Protein AF-A0A967NVY8-F1 (afdb_monomer_lite)

Foldseek 3Di:
DDPVPDDDDDEDEDDDDDVPDQKDWDFDDDPVDAWTAIDGVVDPDRAFTDGPPDGDYDYDPPDDPDDDDDWDQVPPVDSQWTQDDPPGTDGD

Radius of gyration: 23.3 Å; chains: 1; bounding box: 50×31×56 Å

Secondary structure (DSSP, 8-state):
--TTSS------------TT-S-EEEEEE-SS-EEEEEE-TT-SS--EEEESS-EE----------PPPP-B---SS-TTEEEETTTEEEE-

pLDDT: mean 92.96, std 3.77, range [78.12, 98.12]

Structure (mmCIF, N/CA/C/O backbone):
data_AF-A0A967NVY8-F1
#
_entry.id   AF-A0A967NVY8-F1
#
loop_
_atom_site.group_PDB
_atom_site.id
_atom_site.type_symbol
_atom_site.label_atom_id
_atom_site.label_alt_id
_atom_site.label_comp_id
_atom_site.label_asym_id
_atom_site.label_entity_id
_atom_site.label_seq_id
_atom_site.pdbx_PDB_ins_code
_atom_site.Cartn_x
_atom_site.Cartn_y
_atom_site.Cartn_z
_atom_site.occupancy
_atom_site.B_iso_or_equiv
_atom_site.auth_seq_id
_atom_site.auth_comp_id
_atom_site.auth_asym_id
_atom_site.auth_atom_id
_atom_site.pdbx_PDB_model_num
ATOM 1 N N . MET A 1 1 ? -23.756 -11.122 6.462 1.00 78.12 1 MET A N 1
ATOM 2 C CA . MET A 1 1 ? -24.190 -9.950 7.256 1.00 78.12 1 MET A CA 1
ATOM 3 C C . MET A 1 1 ? -23.693 -10.153 8.677 1.00 78.12 1 MET A C 1
ATOM 5 O O . MET A 1 1 ? -23.619 -11.307 9.083 1.00 78.12 1 MET A O 1
ATOM 9 N N . SER A 1 2 ? -23.293 -9.099 9.392 1.00 92.44 2 SER A N 1
ATOM 10 C CA . SER A 1 2 ? -22.865 -9.232 10.794 1.00 92.44 2 SER A CA 1
ATOM 11 C C . SER A 1 2 ? -24.046 -9.642 11.682 1.00 92.44 2 SER A C 1
ATOM 13 O O . SER A 1 2 ? -25.186 -9.275 11.393 1.00 92.44 2 SER A O 1
ATOM 15 N N . GLU A 1 3 ? -23.791 -10.369 12.771 1.00 94.19 3 GLU A N 1
ATOM 16 C CA . GLU A 1 3 ? -24.849 -10.715 13.736 1.00 94.19 3 GLU A CA 1
ATOM 17 C C . GLU A 1 3 ? -25.406 -9.485 14.462 1.00 94.19 3 GLU A C 1
ATOM 19 O O . GLU A 1 3 ? -26.572 -9.453 14.841 1.00 94.19 3 GLU A O 1
ATOM 24 N N . THR A 1 4 ? -24.582 -8.448 14.625 1.00 94.62 4 THR A N 1
ATOM 25 C CA . THR A 1 4 ? -24.956 -7.200 15.301 1.00 94.62 4 THR A CA 1
ATOM 26 C C . THR A 1 4 ? -25.698 -6.220 14.393 1.00 94.62 4 THR A C 1
ATOM 28 O O . THR A 1 4 ? -26.167 -5.192 14.870 1.00 94.62 4 THR A O 1
ATOM 31 N N . GLY A 1 5 ? -25.778 -6.490 13.086 1.00 94.81 5 GLY A N 1
ATOM 32 C CA . GLY A 1 5 ? -26.3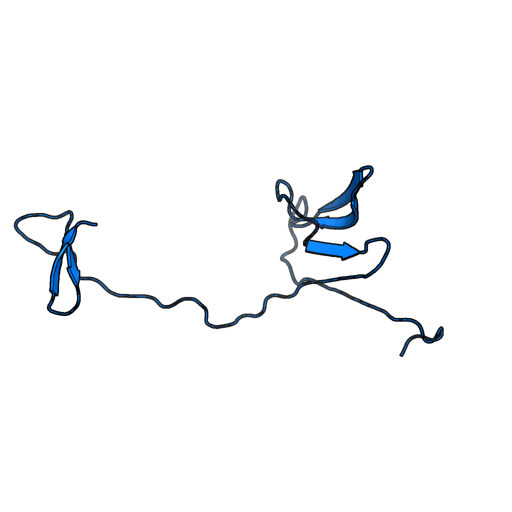13 -5.559 12.088 1.00 94.81 5 GLY A CA 1
ATOM 33 C C . GLY A 1 5 ? -25.375 -4.396 11.728 1.00 94.81 5 GLY A C 1
ATOM 34 O O . GLY A 1 5 ? -25.680 -3.639 10.810 1.00 94.81 5 GLY A O 1
ATOM 35 N N . ASN A 1 6 ? -24.221 -4.269 12.392 1.00 93.38 6 ASN A N 1
ATOM 36 C CA . ASN A 1 6 ? -23.216 -3.242 12.107 1.00 93.38 6 ASN A CA 1
ATOM 37 C C . ASN A 1 6 ? -22.340 -3.599 10.894 1.00 93.38 6 ASN A C 1
ATOM 39 O O . ASN A 1 6 ? -22.269 -4.756 10.471 1.00 93.38 6 ASN A O 1
ATOM 43 N N . ALA A 1 7 ? -21.629 -2.613 10.345 1.00 93.69 7 ALA A N 1
ATOM 44 C CA . ALA A 1 7 ? -20.674 -2.849 9.267 1.00 93.69 7 ALA A CA 1
ATOM 45 C C . ALA A 1 7 ? -19.517 -3.760 9.725 1.00 93.69 7 ALA A C 1
ATOM 47 O O . ALA A 1 7 ? -19.012 -3.635 10.839 1.00 93.69 7 ALA A O 1
ATOM 48 N N . LEU A 1 8 ? -19.092 -4.662 8.839 1.00 94.44 8 LEU A N 1
ATOM 49 C CA . LEU A 1 8 ? -17.879 -5.467 8.978 1.00 94.44 8 LEU A CA 1
ATOM 50 C C . LEU A 1 8 ? -17.015 -5.232 7.743 1.00 94.44 8 LEU A C 1
ATOM 52 O O . LEU A 1 8 ? -17.507 -5.353 6.620 1.00 94.44 8 LEU A O 1
ATOM 56 N N . LEU A 1 9 ? -15.736 -4.941 7.959 1.00 95.31 9 LEU A N 1
ATOM 57 C CA . LEU A 1 9 ? -14.725 -4.870 6.913 1.00 95.31 9 LEU A CA 1
ATOM 58 C C . LEU A 1 9 ? -13.639 -5.901 7.216 1.00 95.31 9 LEU A C 1
ATOM 60 O O . LEU A 1 9 ? -13.092 -5.918 8.315 1.00 95.31 9 LEU A O 1
ATOM 64 N N . ALA A 1 10 ? -13.329 -6.741 6.234 1.00 95.00 10 ALA A N 1
ATOM 65 C CA . ALA A 1 10 ? -12.204 -7.666 6.273 1.00 95.00 10 ALA A CA 1
ATOM 66 C C . ALA A 1 10 ? -11.312 -7.383 5.060 1.00 95.00 10 ALA A C 1
ATOM 68 O O . ALA A 1 10 ? -11.803 -7.356 3.930 1.00 95.00 10 ALA A O 1
ATOM 69 N N . ASN A 1 11 ? -10.021 -7.145 5.293 1.00 94.75 11 ASN A N 1
ATOM 70 C CA . ASN A 1 11 ? -9.045 -6.864 4.245 1.00 94.75 11 ASN A CA 1
ATOM 71 C C . ASN A 1 11 ? -7.834 -7.793 4.394 1.00 94.75 11 ASN A C 1
ATOM 73 O O . ASN A 1 11 ? -7.230 -7.845 5.460 1.00 94.75 11 ASN A O 1
ATOM 77 N N . ASP A 1 12 ? -7.506 -8.509 3.319 1.00 92.25 12 ASP A N 1
ATOM 78 C CA . ASP A 1 12 ? -6.399 -9.466 3.233 1.00 92.25 12 ASP A CA 1
ATOM 79 C C . ASP A 1 12 ? -5.516 -9.105 2.023 1.00 92.25 12 ASP A C 1
ATOM 81 O O . ASP A 1 12 ? -5.782 -9.542 0.900 1.00 92.25 12 ASP A O 1
ATOM 85 N N . PRO A 1 13 ? -4.530 -8.202 2.183 1.00 89.00 13 PRO A N 1
ATOM 86 C CA . PRO A 1 13 ? -3.624 -7.862 1.095 1.00 89.00 13 PRO A CA 1
ATOM 87 C C . PRO A 1 13 ? -2.658 -9.025 0.822 1.00 8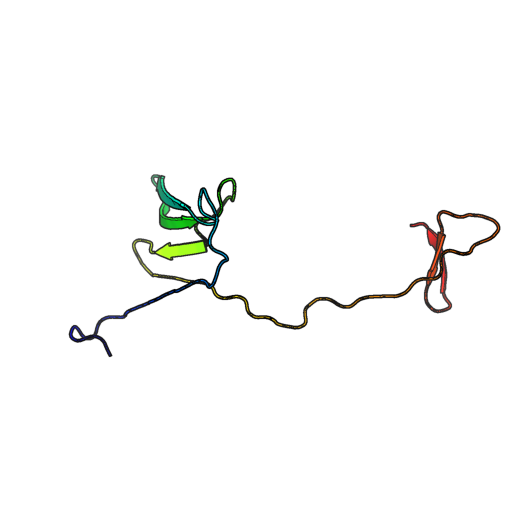9.00 13 PRO A C 1
ATOM 89 O O . PRO A 1 13 ? -1.781 -9.329 1.629 1.00 89.00 13 PRO A O 1
ATOM 92 N N . HIS A 1 14 ? -2.786 -9.645 -0.355 1.00 92.06 14 HIS A N 1
ATOM 93 C CA . HIS A 1 14 ? -1.964 -10.782 -0.782 1.00 92.06 14 HIS A CA 1
ATOM 94 C C . HIS A 1 14 ? -0.523 -10.359 -1.108 1.00 92.06 14 HIS A C 1
ATOM 96 O O . HIS A 1 14 ? -0.173 -10.096 -2.262 1.00 92.06 14 HIS A O 1
ATOM 102 N N . LEU A 1 15 ? 0.321 -10.295 -0.083 1.00 90.38 15 LEU A N 1
ATOM 103 C CA . LEU A 1 15 ? 1.729 -9.935 -0.201 1.00 90.38 15 LEU A CA 1
ATOM 104 C C . LEU A 1 15 ? 2.638 -11.158 0.007 1.00 90.38 15 LEU A C 1
ATOM 106 O O . LEU A 1 15 ? 2.290 -12.062 0.770 1.00 90.38 15 LEU A O 1
ATOM 110 N N . PRO A 1 16 ? 3.814 -11.210 -0.647 1.00 90.38 16 PRO A N 1
ATOM 111 C CA . PRO A 1 16 ? 4.784 -12.273 -0.414 1.00 90.38 16 PRO A CA 1
ATOM 112 C C . PRO A 1 16 ? 5.220 -12.345 1.051 1.00 90.38 16 PRO A C 1
ATOM 114 O O . PRO A 1 16 ? 5.469 -11.322 1.689 1.00 90.38 16 PRO A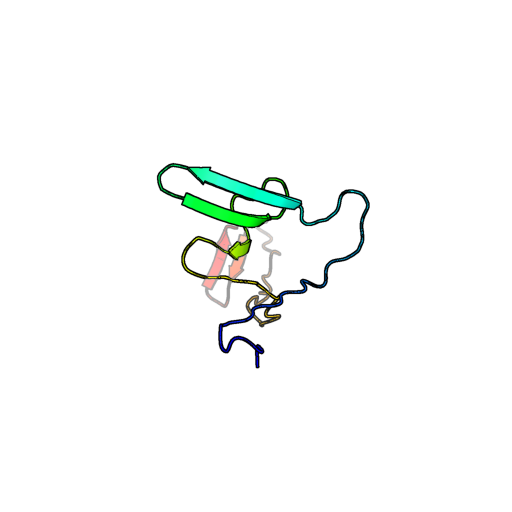 O 1
ATOM 117 N N . LEU A 1 17 ? 5.388 -13.563 1.563 1.00 90.44 17 LEU A N 1
ATOM 118 C CA . LEU A 1 17 ? 5.939 -13.778 2.895 1.00 90.44 17 LEU A CA 1
ATOM 119 C C . LEU A 1 17 ? 7.456 -13.546 2.886 1.00 90.44 17 LEU A C 1
ATOM 121 O O . LEU A 1 17 ? 8.187 -14.202 2.142 1.00 90.44 17 LEU A O 1
ATOM 125 N N . ASN A 1 18 ? 7.937 -12.643 3.738 1.00 90.00 18 ASN A N 1
ATOM 126 C CA . ASN A 1 18 ? 9.355 -12.327 3.895 1.00 90.00 18 ASN A CA 1
ATOM 127 C C . ASN A 1 18 ? 9.749 -12.164 5.375 1.00 90.00 18 ASN A C 1
ATOM 129 O O . ASN A 1 18 ? 8.916 -11.906 6.245 1.00 90.00 18 ASN A O 1
ATOM 133 N N . VAL A 1 19 ? 11.048 -12.285 5.667 1.00 91.44 19 VAL A N 1
ATOM 134 C CA . VAL A 1 19 ? 11.585 -11.970 6.999 1.00 91.44 19 VAL A CA 1
ATOM 135 C C . VAL A 1 19 ? 11.522 -10.457 7.208 1.00 91.44 19 VAL A C 1
ATOM 137 O O . VAL A 1 19 ? 12.031 -9.698 6.387 1.00 91.44 19 VAL A O 1
ATOM 140 N N . GLY A 1 20 ? 10.891 -10.033 8.303 1.00 87.12 20 GLY A N 1
ATOM 141 C CA . GLY A 1 20 ? 10.669 -8.623 8.635 1.00 87.12 20 GLY A CA 1
ATOM 142 C C . GLY A 1 20 ? 9.304 -8.074 8.211 1.00 87.12 20 GLY A C 1
ATOM 143 O O . GLY A 1 20 ? 8.930 -7.014 8.702 1.00 87.12 20 GLY A O 1
ATOM 144 N N . GLY A 1 21 ? 8.543 -8.797 7.380 1.00 89.06 21 GLY A N 1
ATOM 145 C CA . GLY A 1 21 ? 7.230 -8.366 6.893 1.00 89.06 21 GLY A CA 1
ATOM 146 C C . GLY A 1 21 ? 7.303 -7.175 5.928 1.00 89.06 21 GLY A C 1
ATOM 147 O O . GLY A 1 21 ? 8.189 -6.328 6.011 1.00 89.06 21 GLY A O 1
ATOM 148 N N . ILE A 1 22 ? 6.363 -7.093 4.986 1.00 92.06 22 ILE A N 1
ATOM 149 C CA . ILE A 1 22 ? 6.217 -5.914 4.106 1.00 92.06 22 ILE A CA 1
ATOM 150 C C . ILE A 1 22 ? 5.411 -4.808 4.802 1.00 92.06 22 ILE A C 1
ATOM 152 O O . ILE A 1 22 ? 5.603 -3.626 4.521 1.00 92.06 22 ILE A O 1
ATOM 156 N N . VAL A 1 23 ? 4.510 -5.191 5.710 1.00 92.75 23 VAL A N 1
ATOM 157 C CA . VAL A 1 23 ? 3.537 -4.303 6.353 1.00 92.75 23 VAL A CA 1
ATOM 158 C C . VAL A 1 23 ? 3.669 -4.390 7.862 1.00 92.75 23 VAL A C 1
ATOM 160 O O . VAL A 1 23 ? 3.790 -5.487 8.408 1.00 92.75 23 VAL A O 1
ATOM 163 N N . TRP A 1 24 ? 3.679 -3.240 8.529 1.00 93.19 24 TRP A N 1
ATOM 164 C CA . TRP A 1 24 ? 3.808 -3.125 9.979 1.00 93.19 24 TRP A CA 1
ATOM 165 C C . TRP A 1 24 ? 2.572 -2.451 10.554 1.00 93.19 24 TRP A C 1
ATOM 167 O O . TRP A 1 24 ? 2.034 -1.516 9.956 1.00 93.19 24 TRP A O 1
ATOM 177 N N . GLU A 1 25 ? 2.143 -2.919 11.721 1.00 95.00 25 GLU A N 1
ATOM 178 C CA . GLU A 1 25 ? 1.079 -2.272 12.477 1.00 95.00 25 GLU A CA 1
ATOM 179 C C . GLU A 1 25 ? 1.579 -0.942 13.050 1.00 95.00 25 GLU A C 1
ATOM 181 O O . GLU A 1 25 ? 2.694 -0.840 13.568 1.00 95.00 25 GLU A O 1
ATOM 186 N N . CYS A 1 26 ? 0.758 0.094 12.928 1.00 95.75 26 CYS A N 1
ATOM 187 C CA . CYS A 1 26 ? 1.052 1.426 13.419 1.00 95.75 26 CYS A CA 1
ATOM 188 C C . CYS A 1 26 ? -0.227 2.091 13.932 1.00 95.75 26 CYS A C 1
ATOM 190 O O . CYS A 1 26 ? -1.314 1.903 13.384 1.00 95.75 26 CYS A O 1
ATOM 192 N N . HIS A 1 27 ? -0.072 2.912 14.968 1.00 96.81 27 HIS A N 1
ATOM 193 C CA . HIS A 1 27 ? -1.110 3.792 15.485 1.00 96.81 27 HIS A CA 1
ATOM 194 C C . HIS A 1 27 ? -0.563 5.215 15.530 1.00 96.81 27 HIS A C 1
ATOM 196 O O . HIS A 1 27 ? 0.388 5.505 16.256 1.00 96.81 27 HIS A O 1
ATOM 202 N N . ILE A 1 28 ? -1.165 6.098 14.738 1.00 95.44 28 ILE A N 1
ATOM 203 C CA . ILE A 1 28 ? -0.869 7.526 14.739 1.00 95.44 28 ILE A CA 1
ATOM 204 C C . ILE A 1 28 ? -1.956 8.214 15.557 1.00 95.44 28 ILE A C 1
ATOM 206 O O . ILE A 1 28 ? -3.135 8.166 15.201 1.00 95.44 28 ILE A O 1
ATOM 210 N N . ASN A 1 29 ? -1.540 8.843 16.655 1.00 96.94 29 ASN A N 1
ATOM 211 C CA . ASN A 1 29 ? -2.419 9.574 17.555 1.00 96.94 29 ASN A CA 1
ATOM 212 C C . ASN A 1 29 ? -1.869 10.985 17.793 1.00 96.94 29 ASN A C 1
ATOM 214 O O . ASN A 1 29 ? -0.817 11.167 18.408 1.00 96.94 29 ASN A O 1
ATOM 218 N N . THR A 1 30 ? -2.584 11.976 17.274 1.00 96.38 30 THR A N 1
ATOM 219 C CA . THR A 1 30 ? -2.356 13.406 17.495 1.00 96.38 30 THR A CA 1
ATOM 220 C C . 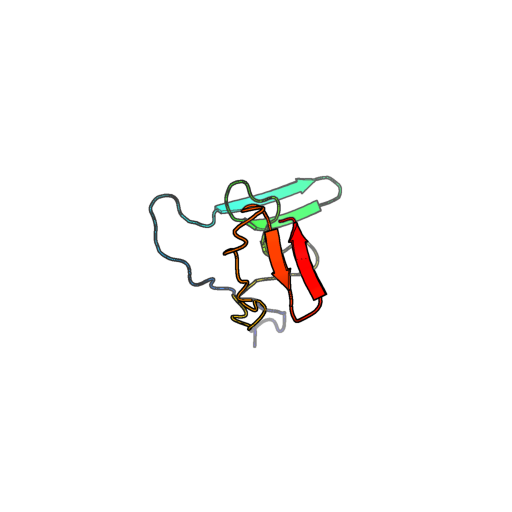THR A 1 30 ? -3.686 14.062 17.884 1.00 96.38 30 THR A C 1
ATOM 222 O O . THR A 1 30 ? -4.734 13.432 17.734 1.00 96.38 30 THR A O 1
ATOM 225 N N . PRO A 1 31 ? -3.700 15.331 18.336 1.00 97.38 31 PRO A N 1
ATOM 226 C CA . PRO A 1 31 ? -4.955 16.040 18.602 1.00 97.38 31 PRO A CA 1
ATOM 227 C C . PRO A 1 31 ? -5.936 16.066 17.417 1.00 97.38 31 PRO A C 1
ATOM 229 O O . PRO A 1 31 ? -7.141 16.148 17.637 1.00 97.38 31 PRO A O 1
ATOM 232 N N . ASP A 1 32 ? -5.425 15.968 16.186 1.00 96.12 32 ASP A N 1
ATOM 233 C CA . ASP A 1 32 ? -6.217 16.054 14.955 1.00 96.12 32 ASP A CA 1
ATOM 234 C C . ASP A 1 32 ? -6.438 14.690 14.276 1.00 96.12 32 ASP A C 1
ATOM 236 O O . ASP A 1 32 ? -7.294 14.569 13.398 1.00 96.12 32 ASP A O 1
ATOM 240 N N . VAL A 1 33 ? -5.655 13.660 14.627 1.00 95.56 33 VAL A N 1
ATOM 241 C CA . VAL A 1 33 ? -5.603 12.387 13.892 1.00 95.56 33 VAL A CA 1
ATOM 242 C C . VAL A 1 33 ? -5.615 11.190 14.841 1.00 95.56 33 VAL A C 1
ATOM 244 O O . VAL A 1 33 ? -4.654 10.946 15.562 1.00 95.56 33 VAL A O 1
ATOM 247 N N . ASN A 1 34 ? -6.732 10.464 14.789 1.00 97.81 34 ASN A N 1
ATOM 248 C CA . ASN A 1 34 ? -7.076 9.169 15.383 1.00 97.81 34 ASN A CA 1
ATOM 249 C C . ASN A 1 34 ? -6.963 7.928 14.470 1.00 97.81 34 ASN A C 1
ATOM 251 O O . ASN A 1 34 ? -8.026 7.507 14.031 1.00 97.81 34 ASN A O 1
ATOM 255 N N . VAL A 1 35 ? -5.809 7.351 14.094 1.00 97.94 35 VAL A N 1
ATOM 256 C CA . VAL A 1 35 ? -5.808 6.247 13.088 1.00 97.94 35 VAL A CA 1
ATOM 257 C C . VAL A 1 35 ? -4.878 5.079 13.412 1.00 97.94 35 VAL A C 1
ATOM 259 O O . VAL A 1 35 ? -3.684 5.267 13.636 1.00 97.94 35 VAL A O 1
ATOM 262 N N . ALA A 1 36 ? -5.420 3.860 13.373 1.00 97.75 36 ALA A N 1
ATOM 263 C CA . ALA A 1 36 ? -4.689 2.615 13.597 1.00 97.75 36 ALA A CA 1
ATOM 264 C C . ALA A 1 36 ? -4.891 1.635 12.434 1.00 97.75 36 ALA A C 1
ATOM 266 O O . ALA A 1 36 ? -5.955 1.586 11.813 1.00 97.75 36 ALA A O 1
ATOM 267 N N . GLY A 1 37 ? -3.856 0.860 12.123 1.00 97.50 37 GLY A N 1
ATOM 268 C CA . GLY A 1 37 ? -3.876 -0.101 11.027 1.00 97.50 37 GLY A CA 1
ATOM 269 C C . GLY A 1 37 ? -2.475 -0.510 10.603 1.00 97.50 37 GLY A C 1
ATOM 270 O O . GLY A 1 37 ? -1.561 -0.555 11.420 1.00 97.50 37 GLY A O 1
ATOM 271 N N . VAL A 1 38 ? -2.298 -0.793 9.314 1.00 96.06 38 VAL A N 1
ATOM 272 C CA . VAL A 1 38 ? -1.022 -1.224 8.738 1.00 96.06 38 VAL A CA 1
ATOM 273 C C . VAL A 1 38 ? -0.470 -0.230 7.719 1.00 96.06 38 VAL A C 1
ATOM 275 O O . VAL A 1 38 ? -1.205 0.431 6.980 1.00 96.06 38 VAL A O 1
ATOM 278 N N . MET A 1 39 ? 0.856 -0.147 7.667 1.00 94.88 39 MET A N 1
ATOM 279 C CA . MET A 1 39 ? 1.603 0.695 6.736 1.00 94.88 39 MET A CA 1
ATOM 280 C C . MET A 1 39 ? 2.842 -0.027 6.199 1.00 94.88 39 MET A C 1
ATOM 282 O O . MET A 1 39 ? 3.326 -0.985 6.800 1.00 94.88 39 MET A O 1
ATOM 286 N N . VAL A 1 40 ? 3.387 0.456 5.081 1.00 93.38 40 VAL A N 1
ATOM 287 C CA . VAL A 1 40 ? 4.732 0.059 4.641 1.00 93.38 40 VAL A CA 1
ATOM 288 C C . VAL A 1 40 ? 5.748 0.846 5.477 1.00 93.38 40 VAL A C 1
ATOM 290 O O . VAL A 1 40 ? 5.595 2.066 5.588 1.00 93.38 40 VAL A O 1
ATOM 293 N N . PRO A 1 41 ? 6.776 0.206 6.063 1.00 91.00 41 PRO A N 1
ATOM 294 C CA . PRO A 1 41 ? 7.800 0.901 6.840 1.00 91.00 41 PRO A CA 1
ATOM 295 C C . PRO A 1 41 ? 8.420 2.076 6.071 1.00 91.00 41 PRO A C 1
ATOM 297 O O . PRO A 1 41 ? 8.814 1.934 4.916 1.00 91.00 41 PRO A O 1
ATOM 300 N N . GLY A 1 42 ? 8.491 3.249 6.707 1.00 89.25 42 GLY A N 1
ATOM 301 C CA . GLY A 1 42 ? 8.973 4.490 6.081 1.00 89.25 42 GLY A CA 1
ATOM 302 C C . GLY A 1 42 ? 7.958 5.194 5.170 1.00 89.25 42 GLY A C 1
ATOM 303 O O . GLY A 1 42 ? 8.216 6.311 4.724 1.00 89.25 42 GLY A O 1
ATOM 304 N N . GLY A 1 43 ? 6.800 4.580 4.912 1.00 89.50 43 GLY A N 1
ATOM 305 C CA . GLY A 1 43 ? 5.681 5.222 4.232 1.00 89.50 43 GLY A CA 1
ATOM 306 C C . GLY A 1 43 ? 5.027 6.307 5.102 1.00 89.50 43 GLY A C 1
ATOM 307 O O . GLY A 1 43 ? 5.161 6.282 6.321 1.00 89.50 43 GLY A O 1
ATOM 308 N N . PRO A 1 44 ? 4.304 7.269 4.511 1.00 89.00 44 PRO A N 1
ATOM 309 C CA . PRO A 1 44 ? 3.691 8.354 5.278 1.00 89.00 44 PRO A CA 1
ATOM 310 C C . PRO A 1 44 ? 2.282 8.038 5.811 1.00 89.00 44 PRO A C 1
ATOM 312 O O . PRO A 1 44 ? 1.722 8.854 6.537 1.00 89.00 44 PRO A O 1
ATOM 315 N N . VAL A 1 45 ? 1.667 6.913 5.414 1.00 92.50 45 VAL A N 1
ATOM 316 C CA . VAL A 1 45 ? 0.220 6.684 5.580 1.00 92.50 45 VAL A CA 1
ATOM 317 C C . VAL A 1 45 ? -0.096 5.243 5.993 1.00 92.50 45 VAL A C 1
ATOM 319 O O . VAL A 1 45 ? 0.463 4.292 5.443 1.00 92.50 45 VAL A O 1
ATOM 322 N N . ILE A 1 46 ? -1.052 5.095 6.917 1.00 96.94 46 ILE A N 1
ATOM 323 C CA . ILE A 1 46 ? -1.770 3.838 7.172 1.00 96.94 46 ILE A CA 1
ATOM 324 C C . ILE A 1 46 ? -2.714 3.602 5.995 1.00 96.94 46 ILE A C 1
ATOM 326 O O . ILE A 1 46 ? -3.667 4.356 5.814 1.00 96.94 46 ILE A O 1
ATOM 330 N N . PHE A 1 47 ? -2.433 2.595 5.167 1.00 95.19 47 PHE A N 1
ATOM 331 C CA . PHE A 1 47 ? -3.184 2.359 3.927 1.00 95.19 47 PHE A CA 1
ATOM 332 C C . PHE A 1 47 ? -4.374 1.407 4.117 1.00 95.19 47 PHE A C 1
ATOM 334 O O . PHE A 1 47 ? -5.276 1.378 3.286 1.00 95.19 47 PHE A O 1
ATOM 341 N N . SER A 1 48 ? -4.392 0.627 5.196 1.00 97.38 48 SER A N 1
ATOM 342 C CA . SER A 1 48 ? -5.511 -0.234 5.583 1.00 97.38 48 SER A CA 1
ATOM 343 C C . SER A 1 48 ? -5.651 -0.195 7.099 1.00 97.38 48 SER A C 1
ATOM 345 O O . SER A 1 48 ? -4.656 -0.345 7.807 1.00 97.38 48 SER A O 1
ATOM 347 N N . GLY A 1 49 ? -6.852 0.074 7.606 1.00 97.62 49 GLY A N 1
ATOM 348 C CA . GLY A 1 49 ? -7.074 0.356 9.019 1.00 97.62 49 GLY A CA 1
ATOM 349 C C . GLY A 1 49 ? -8.424 1.003 9.295 1.00 97.62 49 GLY A C 1
ATOM 350 O O . GLY A 1 49 ? -9.388 0.837 8.547 1.00 97.62 49 GLY A O 1
ATOM 351 N N . HIS A 1 50 ? -8.497 1.746 10.391 1.00 98.12 50 HIS A N 1
ATOM 352 C CA . HIS A 1 50 ? -9.682 2.503 10.764 1.00 98.12 50 HIS A CA 1
ATOM 353 C C . HIS A 1 50 ? -9.323 3.739 11.589 1.00 98.12 50 HIS A C 1
ATOM 355 O O . HIS A 1 50 ? -8.242 3.845 12.171 1.00 98.12 50 HIS A O 1
ATOM 361 N N . ASN A 1 51 ? -10.266 4.670 11.643 1.00 97.62 51 ASN A N 1
ATOM 362 C CA . ASN A 1 51 ? -10.269 5.777 12.590 1.00 97.62 51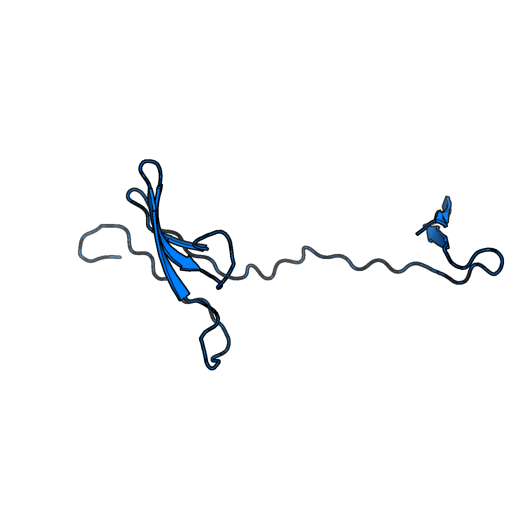 ASN A CA 1
ATOM 363 C C . ASN A 1 51 ? -11.558 5.744 13.422 1.00 97.62 51 ASN A C 1
ATOM 365 O O . ASN A 1 51 ? -12.285 4.748 13.415 1.00 97.62 51 ASN A O 1
ATOM 369 N N . ASP A 1 52 ? -11.844 6.835 14.129 1.00 97.06 52 ASP A N 1
ATOM 370 C CA . ASP A 1 52 ? -13.032 6.971 14.979 1.00 97.06 52 ASP A CA 1
ATOM 371 C C . ASP A 1 52 ? -14.368 6.930 14.204 1.00 97.06 52 ASP A C 1
ATOM 373 O O . ASP A 1 52 ? -15.428 6.784 14.809 1.00 97.06 52 ASP A O 1
ATOM 377 N N . TYR A 1 53 ? -14.337 7.049 12.871 1.00 96.00 53 TYR A N 1
ATOM 378 C CA . TYR A 1 53 ? -15.522 7.239 12.031 1.00 96.00 53 TYR A CA 1
ATOM 379 C C . TYR A 1 53 ? -15.733 6.138 10.983 1.00 96.00 53 TYR A C 1
ATOM 381 O O . TYR A 1 53 ? -16.877 5.813 10.667 1.00 96.00 53 TYR A O 1
ATOM 389 N N . PHE A 1 54 ? -14.665 5.577 10.408 1.00 96.94 54 PHE A N 1
ATOM 390 C CA . PHE A 1 54 ? -14.759 4.565 9.353 1.00 96.94 54 PHE A CA 1
ATOM 391 C C . PHE A 1 54 ? -13.548 3.630 9.317 1.00 96.94 54 PHE A C 1
ATOM 393 O O . PHE A 1 54 ? -12.457 3.959 9.784 1.00 96.94 54 PHE A O 1
ATOM 400 N N . ALA A 1 55 ? -13.753 2.467 8.699 1.00 97.81 55 ALA A N 1
ATOM 401 C CA . ALA A 1 55 ? -12.703 1.518 8.357 1.00 97.81 55 ALA A CA 1
ATOM 402 C C . ALA A 1 55 ? -12.485 1.500 6.840 1.00 97.81 55 ALA A C 1
ATOM 404 O O . ALA A 1 55 ? -13.419 1.717 6.064 1.00 97.81 55 ALA A O 1
ATOM 405 N N . PHE A 1 56 ? -11.254 1.241 6.417 1.00 97.69 56 PHE A N 1
ATOM 406 C CA . PHE A 1 56 ? -10.851 1.221 5.018 1.00 97.69 56 PHE A CA 1
ATOM 407 C C . PHE A 1 56 ? -9.775 0.162 4.789 1.00 97.69 56 PHE A C 1
ATOM 409 O O . PHE A 1 56 ? -9.009 -0.191 5.681 1.00 97.69 56 PHE A O 1
ATOM 416 N N . GLY A 1 57 ? -9.728 -0.354 3.569 1.00 95.94 57 GLY A N 1
ATOM 417 C CA . GLY A 1 57 ? -8.749 -1.339 3.143 1.00 95.94 57 GLY A CA 1
ATOM 418 C C . GLY A 1 57 ? -8.503 -1.201 1.653 1.00 95.94 57 GLY A C 1
ATOM 419 O O . GLY A 1 57 ? -9.322 -0.628 0.932 1.00 95.94 57 GLY A O 1
ATOM 420 N N . VAL A 1 58 ? -7.371 -1.717 1.193 1.00 94.62 58 VAL A N 1
ATOM 421 C CA . VAL A 1 58 ? -6.959 -1.610 -0.209 1.00 94.62 58 VAL A CA 1
ATOM 422 C C . VAL A 1 58 ? -6.699 -2.985 -0.796 1.00 94.62 58 VAL A C 1
ATOM 424 O O . VAL A 1 58 ? -6.332 -3.932 -0.100 1.00 94.62 58 VAL A O 1
ATOM 427 N N . THR A 1 59 ? -6.885 -3.076 -2.105 1.00 93.50 59 THR A N 1
ATOM 428 C CA . THR A 1 59 ? -6.412 -4.179 -2.933 1.00 93.50 59 THR A CA 1
ATOM 429 C C . THR A 1 59 ? -5.830 -3.597 -4.210 1.00 93.50 59 THR A C 1
ATOM 431 O O . THR A 1 59 ? -6.158 -2.470 -4.591 1.00 93.50 59 THR A O 1
ATOM 434 N N . ASN A 1 60 ? -4.951 -4.344 -4.867 1.00 92.25 60 ASN A N 1
ATOM 435 C CA . ASN A 1 60 ? -4.399 -3.891 -6.128 1.00 92.25 60 ASN A CA 1
ATOM 436 C C . ASN A 1 60 ? -5.483 -3.955 -7.214 1.00 92.25 60 ASN A C 1
ATOM 438 O O . ASN A 1 60 ? -6.082 -5.006 -7.437 1.00 92.25 60 ASN A O 1
ATOM 442 N N . PHE A 1 61 ? -5.730 -2.827 -7.880 1.00 93.19 61 PHE A N 1
ATOM 443 C CA . PHE A 1 61 ? -6.782 -2.719 -8.890 1.00 93.19 61 PHE A CA 1
ATOM 444 C C . PHE A 1 61 ? -6.411 -3.432 -10.199 1.00 93.19 61 PHE A C 1
ATOM 446 O O . PHE A 1 61 ? -7.301 -3.840 -10.937 1.00 93.19 61 PHE A O 1
ATOM 453 N N . MET A 1 62 ? -5.109 -3.615 -10.469 1.00 94.31 62 MET A N 1
ATOM 454 C CA . MET A 1 62 ? -4.5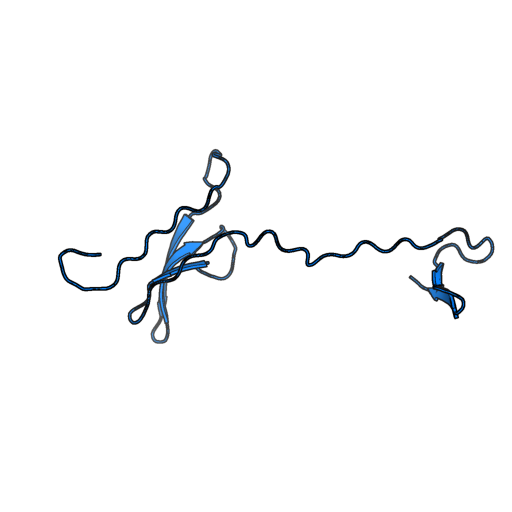88 -4.241 -11.697 1.00 94.31 62 MET A CA 1
ATOM 455 C C . MET A 1 62 ? -5.116 -3.600 -12.990 1.00 94.31 62 MET A C 1
ATOM 457 O O . MET A 1 62 ? -5.191 -4.254 -14.028 1.00 94.31 62 MET A O 1
ATOM 461 N N . ALA A 1 63 ? -5.506 -2.327 -12.927 1.00 96.31 63 ALA A N 1
ATOM 462 C CA . ALA A 1 63 ? -5.949 -1.607 -14.104 1.00 96.31 63 ALA A CA 1
ATOM 463 C C . ALA A 1 63 ? -4.775 -1.256 -15.011 1.00 96.31 63 ALA A C 1
ATOM 465 O O . ALA A 1 63 ? -3.659 -1.003 -14.549 1.00 96.31 63 ALA A O 1
ATOM 466 N N . ASP A 1 64 ? -5.081 -1.190 -16.300 1.00 96.06 64 ASP A N 1
ATOM 467 C CA . ASP A 1 64 ? -4.189 -0.633 -17.297 1.00 96.06 64 ASP A CA 1
ATOM 468 C C . ASP A 1 64 ? -4.154 0.893 -17.137 1.00 96.06 64 ASP A C 1
ATOM 470 O O . ASP A 1 64 ? -5.107 1.598 -17.472 1.00 96.06 64 ASP A O 1
ATOM 474 N N . ILE A 1 65 ? -3.093 1.378 -16.493 1.00 95.88 65 ILE A N 1
ATOM 475 C CA . ILE A 1 65 ? -2.852 2.802 -16.215 1.00 95.88 65 ILE A CA 1
ATOM 476 C C . ILE A 1 65 ? -1.491 3.264 -16.749 1.00 95.88 65 ILE A C 1
ATOM 478 O O . ILE A 1 65 ? -1.047 4.365 -16.423 1.00 95.88 65 ILE A O 1
ATOM 482 N N . LEU A 1 66 ? -0.795 2.404 -17.498 1.00 96.06 66 LEU A N 1
ATOM 483 C CA . LEU A 1 66 ? 0.563 2.644 -17.965 1.00 96.06 66 LEU A CA 1
ATOM 484 C C . LEU A 1 66 ? 0.684 2.237 -19.428 1.00 96.06 66 LEU A C 1
ATOM 486 O O . LEU A 1 66 ? 0.739 1.055 -19.752 1.00 96.06 66 LEU A O 1
ATOM 490 N N . ASP A 1 67 ? 0.844 3.242 -20.282 1.00 94.88 67 ASP A N 1
ATOM 491 C CA . ASP A 1 67 ? 1.191 3.056 -21.684 1.00 94.88 67 ASP A CA 1
ATOM 492 C C . ASP A 1 67 ? 2.709 3.135 -21.875 1.00 94.88 67 ASP A C 1
ATOM 494 O O . ASP A 1 67 ? 3.388 4.012 -21.329 1.00 94.88 67 ASP A O 1
ATOM 498 N N . LEU A 1 68 ? 3.252 2.237 -22.694 1.00 92.44 68 LEU A N 1
ATOM 499 C CA . LEU A 1 68 ? 4.642 2.299 -23.135 1.00 92.44 68 LEU A CA 1
ATOM 500 C C . LEU A 1 68 ? 4.717 2.953 -24.512 1.00 92.44 68 LEU A C 1
ATOM 502 O O . LEU A 1 68 ? 4.112 2.480 -25.472 1.00 92.44 68 LEU A O 1
ATOM 506 N N . TYR A 1 69 ? 5.525 4.004 -24.611 1.00 88.19 69 TYR A N 1
ATOM 507 C CA . TYR A 1 69 ? 5.815 4.687 -25.866 1.00 88.19 69 TYR A CA 1
ATOM 508 C C . TYR A 1 69 ? 7.207 4.299 -26.357 1.00 88.19 69 TYR A C 1
ATOM 510 O O . TYR A 1 69 ? 8.163 4.233 -25.582 1.00 88.19 69 TYR A O 1
ATOM 518 N N . TYR A 1 70 ? 7.321 4.048 -27.657 1.00 88.12 70 TYR A N 1
ATOM 519 C CA . TYR A 1 70 ? 8.596 3.809 -28.320 1.00 88.12 70 TYR A CA 1
ATOM 520 C C . TYR A 1 70 ? 9.063 5.092 -29.009 1.00 88.12 70 TYR A C 1
ATOM 522 O O . TYR A 1 70 ? 8.328 5.667 -29.810 1.00 88.12 70 TYR A O 1
ATOM 530 N N . TYR A 1 71 ? 10.299 5.502 -28.724 1.00 89.38 71 TYR A N 1
ATOM 531 C CA . TYR A 1 71 ? 10.950 6.641 -29.365 1.00 89.38 71 TYR A CA 1
ATOM 532 C C . TYR A 1 71 ? 12.259 6.210 -30.025 1.00 89.38 71 TYR A C 1
ATOM 534 O O . TYR A 1 71 ? 12.961 5.324 -29.533 1.00 89.38 71 TYR A O 1
ATOM 542 N N . VAL A 1 72 ? 12.593 6.858 -31.141 1.00 89.81 72 VAL A N 1
ATOM 543 C CA . VAL A 1 72 ? 13.849 6.635 -31.866 1.00 89.81 72 VAL A CA 1
ATOM 544 C C . VAL A 1 72 ? 14.912 7.597 -31.329 1.00 89.81 72 VAL A C 1
ATOM 546 O O . VAL A 1 72 ? 14.664 8.797 -31.288 1.00 89.81 72 VAL A O 1
ATOM 549 N N . PHE A 1 73 ? 16.086 7.088 -30.944 1.00 91.06 73 PHE A N 1
ATOM 550 C CA . PHE A 1 73 ? 17.199 7.852 -30.344 1.00 91.06 73 PHE A CA 1
ATOM 551 C C . PHE A 1 73 ? 18.473 7.857 -31.217 1.00 91.06 73 PHE A C 1
ATOM 553 O O . PHE A 1 73 ? 19.583 8.020 -30.717 1.00 91.06 73 PHE A O 1
ATOM 560 N N . ASP A 1 74 ? 18.348 7.634 -32.525 1.00 87.50 74 ASP A N 1
ATOM 561 C CA . ASP A 1 74 ? 19.480 7.424 -33.441 1.00 87.50 74 ASP A CA 1
ATOM 562 C C . ASP A 1 74 ? 19.956 8.697 -34.162 1.00 87.50 74 ASP A C 1
ATOM 564 O O . ASP A 1 74 ? 20.590 8.612 -35.215 1.00 87.50 74 ASP A O 1
ATOM 568 N N . ASN A 1 75 ? 19.695 9.883 -33.596 1.00 87.88 75 ASN A N 1
ATOM 569 C CA . ASN A 1 75 ? 20.120 11.141 -34.201 1.00 87.88 75 ASN A CA 1
ATOM 570 C C . ASN A 1 75 ? 21.655 11.181 -34.359 1.00 87.88 75 ASN A C 1
ATOM 572 O O . ASN A 1 75 ? 22.376 11.264 -33.359 1.00 87.88 75 ASN A O 1
ATOM 576 N N . PRO A 1 76 ? 22.174 11.200 -35.602 1.00 86.38 76 PRO A N 1
ATOM 577 C CA . PRO A 1 76 ? 23.610 11.122 -35.854 1.00 86.38 76 PRO A CA 1
ATOM 578 C C . PRO A 1 76 ? 24.356 12.421 -35.512 1.00 86.38 76 PRO A C 1
ATOM 580 O O . PRO A 1 76 ? 25.584 12.426 -35.467 1.00 86.38 76 PRO A O 1
ATOM 583 N N . VAL A 1 77 ? 23.635 13.526 -35.299 1.00 92.12 77 VAL A N 1
ATOM 584 C CA . VAL A 1 77 ? 24.190 14.854 -34.997 1.00 92.12 77 VAL A CA 1
ATOM 585 C C . VAL A 1 77 ? 24.137 15.155 -33.501 1.00 92.12 77 VAL A C 1
ATOM 587 O O . VAL A 1 77 ? 25.041 15.804 -32.978 1.00 92.12 77 VAL A O 1
ATOM 590 N N . ASN A 1 78 ? 23.095 14.695 -32.805 1.00 90.94 78 ASN A N 1
ATOM 591 C CA . ASN A 1 78 ? 22.926 14.951 -31.380 1.00 90.94 78 ASN A CA 1
ATOM 592 C C . ASN A 1 78 ? 22.273 13.760 -30.648 1.00 90.94 78 ASN A C 1
ATOM 594 O O . ASN A 1 78 ? 21.049 13.629 -30.684 1.00 90.94 78 ASN A O 1
ATOM 598 N N . PRO A 1 79 ? 23.053 12.933 -29.925 1.00 89.81 79 PRO A N 1
ATOM 599 C CA . PRO A 1 79 ? 22.560 11.713 -29.281 1.00 89.81 79 PRO A CA 1
ATOM 600 C C . PRO A 1 79 ? 21.661 11.963 -28.059 1.00 89.81 79 PRO A C 1
ATOM 602 O O . PRO A 1 79 ? 21.136 11.012 -27.490 1.00 89.81 79 PRO A O 1
ATOM 605 N N . THR A 1 80 ? 21.468 13.216 -27.630 1.00 93.00 80 THR A N 1
ATOM 606 C CA . THR A 1 80 ? 20.542 13.570 -26.539 1.00 93.00 80 THR A CA 1
ATOM 607 C C . THR A 1 80 ? 19.175 14.008 -27.066 1.00 93.00 80 THR A C 1
ATOM 609 O O . THR A 1 80 ? 18.513 14.848 -26.453 1.00 93.00 80 THR A O 1
ATOM 612 N N . GLN A 1 81 ? 18.778 13.510 -28.238 1.00 94.12 81 GLN A N 1
ATOM 613 C CA . GLN A 1 81 ? 17.487 13.800 -28.848 1.00 94.12 81 GLN A CA 1
ATOM 614 C C . GLN A 1 81 ? 16.752 12.516 -29.219 1.00 94.12 81 GLN A C 1
ATOM 616 O O . GLN A 1 81 ? 17.371 11.509 -29.559 1.00 94.12 81 GLN A O 1
ATOM 621 N N . TYR A 1 82 ? 15.427 12.592 -29.203 1.00 94.25 82 TYR A N 1
ATOM 622 C CA . TYR A 1 82 ? 14.545 11.548 -29.697 1.00 94.25 82 TYR A CA 1
ATOM 623 C C . TYR A 1 82 ? 13.624 12.081 -30.797 1.00 94.25 82 TYR A C 1
ATOM 625 O O . TYR A 1 82 ? 13.318 13.275 -30.843 1.00 94.25 82 TYR A O 1
ATOM 633 N N . TRP A 1 83 ? 13.202 11.211 -31.712 1.00 91.75 83 TRP A N 1
ATOM 634 C CA . TRP A 1 83 ? 12.228 11.563 -32.742 1.00 91.75 83 TRP A CA 1
ATOM 635 C C . TRP A 1 83 ? 10.808 11.426 -32.194 1.00 91.75 83 TRP A C 1
ATOM 637 O O . TRP A 1 83 ? 10.423 10.345 -31.738 1.00 91.75 83 TRP A O 1
ATOM 647 N N . TYR A 1 84 ? 10.023 12.500 -32.282 1.00 91.88 84 TYR A N 1
ATOM 648 C CA . TYR A 1 84 ? 8.612 12.508 -31.902 1.00 91.88 84 TYR A CA 1
ATOM 649 C C . TYR A 1 84 ? 7.723 12.662 -33.137 1.00 91.88 84 TYR A C 1
ATOM 651 O O . TYR A 1 84 ? 7.863 13.639 -33.868 1.00 91.88 84 TYR A O 1
ATOM 659 N N . ASP A 1 85 ? 6.840 11.685 -33.358 1.00 84.31 85 ASP A N 1
ATOM 660 C CA . ASP A 1 85 ? 5.749 11.609 -34.349 1.00 84.31 85 ASP A CA 1
ATOM 661 C C . ASP A 1 85 ? 5.637 12.772 -35.366 1.00 84.31 85 ASP A C 1
ATOM 663 O O . ASP A 1 85 ? 4.785 13.652 -35.267 1.00 84.31 85 ASP A O 1
ATOM 667 N N . GLY A 1 86 ? 6.559 12.825 -36.336 1.00 82.19 86 GLY A N 1
ATOM 668 C CA . GLY A 1 86 ? 6.556 13.820 -37.420 1.00 82.19 86 GLY A CA 1
ATOM 669 C C . GLY A 1 86 ? 6.879 15.268 -37.013 1.00 82.19 86 GLY A C 1
ATOM 670 O O . GLY A 1 86 ? 7.050 16.115 -37.888 1.00 82.19 86 GLY A O 1
ATOM 671 N N . MET A 1 87 ? 7.015 15.556 -35.717 1.00 86.38 87 MET A N 1
ATOM 672 C CA . MET A 1 87 ? 7.412 16.860 -35.173 1.00 86.38 87 MET A CA 1
ATOM 673 C C . MET A 1 87 ? 8.927 17.089 -35.210 1.00 86.38 87 MET A C 1
ATOM 675 O O . MET A 1 87 ? 9.375 18.233 -35.140 1.00 86.38 87 MET A O 1
ATOM 679 N N . GLY A 1 88 ? 9.715 16.021 -35.348 1.00 90.56 88 GLY A N 1
ATOM 680 C CA . GLY A 1 88 ? 11.163 16.092 -35.509 1.00 90.56 88 GLY A CA 1
ATOM 681 C C . GLY A 1 88 ? 11.953 15.647 -34.280 1.00 90.56 88 GLY A C 1
ATOM 682 O O . GLY A 1 88 ? 11.448 14.935 -33.412 1.00 90.56 88 GLY A O 1
ATOM 683 N N . TRP A 1 89 ? 13.221 16.063 -34.231 1.00 93.81 89 TRP A N 1
ATOM 684 C CA . TRP A 1 89 ? 14.153 15.770 -33.141 1.00 93.81 89 TRP A CA 1
ATOM 685 C C . TRP A 1 89 ? 13.928 16.697 -31.943 1.00 93.81 89 TRP A C 1
ATOM 687 O O . TRP A 1 89 ? 14.199 17.897 -32.026 1.00 93.81 89 TRP A O 1
ATOM 697 N N . LEU A 1 90 ? 13.487 16.133 -30.820 1.00 92.75 90 LEU A N 1
ATOM 698 C CA . LEU A 1 90 ? 13.287 16.834 -29.552 1.00 92.75 90 LEU A CA 1
ATOM 699 C C . LEU A 1 90 ? 14.364 16.437 -28.535 1.00 92.75 90 LEU A C 1
ATOM 701 O O . LEU A 1 90 ? 14.832 15.301 -28.571 1.00 92.75 90 LEU A O 1
ATOM 705 N N . PRO A 1 91 ? 14.800 17.350 -27.651 1.00 91.94 91 PRO A N 1
ATOM 706 C CA . PRO A 1 91 ? 15.707 16.999 -26.562 1.00 91.94 91 PRO A CA 1
ATOM 707 C C . PRO A 1 91 ? 15.042 16.024 -25.584 1.00 91.94 91 PRO A C 1
ATOM 709 O O . PRO A 1 91 ? 13.825 16.066 -25.410 1.00 91.94 91 PRO A O 1
ATOM 712 N N . ILE A 1 92 ? 15.861 15.178 -24.956 1.00 87.81 92 ILE A N 1
ATOM 713 C CA . ILE A 1 92 ? 15.482 14.372 -23.782 1.00 87.81 92 ILE A CA 1
ATOM 714 C C . ILE A 1 92 ? 15.098 15.285 -22.614 1.00 87.81 92 ILE A C 1
ATOM 716 O O . ILE A 1 92 ? 15.823 16.285 -22.396 1.00 87.81 92 ILE A O 1
#

Sequence (92 aa):
MSETGNALLANDPHLPLNVGGIVWECHINTPDVNVAGVMVPGGPVIFSGHNDYFAFGVTNFMADILDLYYYVFDNPVNPTQYWYDGMGWLPI